Protein AF-A0A1P8FFG1-F1 (afdb_monomer)

Solvent-accessible surface area (backbone atoms only — not comparable to full-atom values): 3700 Å² total; per-residue (Å²): 112,68,69,61,51,52,50,52,27,51,50,24,50,52,50,18,52,53,24,42,52,52,14,52,52,32,57,60,55,45,78,75,48,86,51,68,70,64,35,53,54,39,49,54,52,16,50,51,27,39,50,53,15,52,52,27,45,51,55,23,51,50,43,52,50,53,57,56,64,76,70,116

Radius of gyration: 16.46 Å; Cα contacts (8 Å, |Δi|>4): 60; chains: 1; bounding box: 42×14×45 Å

Mean predicted aligned error: 5.83 Å

Structure (mmCIF, N/CA/C/O backbone):
data_AF-A0A1P8FFG1-F1
#
_entry.id   AF-A0A1P8FFG1-F1
#
loop_
_atom_site.group_PDB
_atom_site.id
_atom_site.type_symbol
_atom_site.label_atom_id
_atom_site.label_alt_id
_atom_site.label_comp_id
_atom_site.label_asym_id
_atom_site.label_entity_id
_atom_site.label_seq_id
_atom_site.pdbx_PDB_ins_code
_atom_site.Cartn_x
_atom_site.Cartn_y
_atom_site.Cartn_z
_atom_site.occupancy
_atom_site.B_iso_or_equiv
_atom_site.auth_seq_id
_atom_site.auth_comp_id
_atom_site.auth_asym_id
_atom_site.auth_atom_id
_atom_site.pdbx_PDB_model_num
ATOM 1 N N . MET A 1 1 ? -10.129 4.743 24.837 1.00 57.62 1 MET A N 1
ATOM 2 C CA . MET A 1 1 ? -9.555 3.876 23.777 1.00 57.62 1 MET A CA 1
ATOM 3 C C . MET A 1 1 ? -10.111 4.135 22.370 1.00 57.62 1 MET A C 1
ATOM 5 O O . MET A 1 1 ? -9.344 4.001 21.428 1.00 57.62 1 MET A O 1
ATOM 9 N N . LYS A 1 2 ? -11.382 4.545 22.182 1.00 63.03 2 LYS A 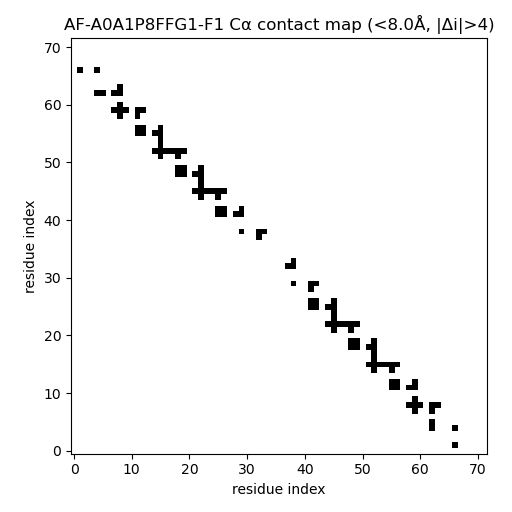N 1
ATOM 10 C CA . LYS A 1 2 ? -11.956 4.804 20.837 1.00 63.03 2 LYS A CA 1
ATOM 11 C C . LYS A 1 2 ? -11.229 5.905 20.038 1.00 63.03 2 LYS A C 1
ATOM 13 O O . LYS A 1 2 ? -10.962 5.700 18.861 1.00 63.03 2 LYS A O 1
ATOM 18 N N . ILE A 1 3 ? -10.845 7.012 20.686 1.00 72.56 3 ILE A N 1
ATOM 19 C CA . ILE A 1 3 ? -10.113 8.123 20.036 1.00 72.56 3 ILE A CA 1
ATOM 20 C C . ILE A 1 3 ? -8.732 7.667 19.541 1.00 72.56 3 ILE A C 1
ATOM 22 O O . ILE A 1 3 ? -8.359 7.950 18.407 1.00 72.56 3 ILE A O 1
ATOM 26 N N . THR A 1 4 ? -8.001 6.902 20.358 1.00 83.31 4 THR A N 1
ATOM 27 C CA . THR A 1 4 ? -6.687 6.351 19.992 1.00 83.31 4 THR A CA 1
ATOM 28 C C . THR A 1 4 ? -6.791 5.427 18.776 1.00 83.31 4 THR A C 1
ATOM 30 O O . THR A 1 4 ? -6.013 5.568 17.841 1.00 83.31 4 THR A O 1
ATOM 33 N N . LEU A 1 5 ? -7.801 4.548 18.739 1.00 83.00 5 LEU A N 1
ATOM 34 C CA . LEU A 1 5 ? -8.024 3.634 17.613 1.00 83.00 5 LEU A CA 1
ATOM 35 C C . LEU A 1 5 ? -8.415 4.382 16.325 1.00 83.00 5 LEU A C 1
ATOM 37 O O . LEU A 1 5 ? -7.929 4.049 15.248 1.00 83.00 5 LEU A O 1
ATOM 41 N N . GLN A 1 6 ? -9.251 5.421 16.430 1.00 83.69 6 GLN A N 1
ATOM 42 C 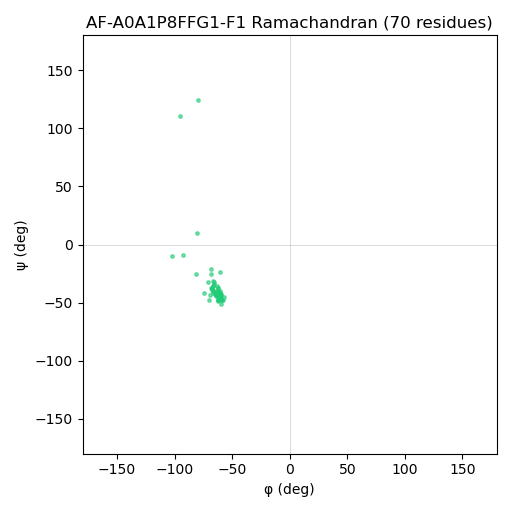CA . GLN A 1 6 ? -9.609 6.277 15.293 1.00 83.69 6 GLN A CA 1
ATOM 43 C C . GLN A 1 6 ? -8.391 7.011 14.720 1.00 83.69 6 GLN A C 1
ATOM 45 O O . GLN A 1 6 ? -8.215 7.022 13.503 1.00 83.69 6 GLN A O 1
ATOM 50 N N . MET A 1 7 ? -7.523 7.569 15.573 1.00 87.50 7 MET A N 1
ATOM 51 C CA . MET A 1 7 ? -6.279 8.195 15.112 1.00 87.50 7 MET A CA 1
ATOM 52 C C . MET A 1 7 ? -5.352 7.195 14.415 1.00 87.50 7 MET A C 1
ATOM 54 O O . MET A 1 7 ? -4.798 7.523 13.368 1.00 87.50 7 MET A O 1
ATOM 58 N N . SER A 1 8 ? -5.216 5.972 14.938 1.00 87.25 8 SER A N 1
ATOM 59 C CA . SER A 1 8 ? -4.401 4.929 14.303 1.00 87.25 8 SER A CA 1
ATOM 60 C C . SER A 1 8 ? -4.916 4.551 12.912 1.00 87.25 8 SER A C 1
ATOM 62 O O . SER A 1 8 ? -4.116 4.423 11.988 1.00 87.25 8 SER A O 1
ATOM 64 N N . ILE A 1 9 ? -6.237 4.441 12.728 1.00 89.25 9 ILE A N 1
ATOM 65 C CA . ILE A 1 9 ? -6.841 4.177 11.411 1.00 89.25 9 ILE A CA 1
ATOM 66 C C . ILE A 1 9 ? -6.536 5.325 10.444 1.00 89.25 9 ILE A C 1
ATOM 68 O O . ILE A 1 9 ? -6.066 5.077 9.336 1.00 89.25 9 ILE A O 1
ATOM 72 N N . ILE A 1 10 ? -6.749 6.577 10.862 1.00 90.81 10 ILE A N 1
ATOM 73 C CA . ILE A 1 10 ? -6.499 7.751 10.013 1.00 90.81 10 ILE A CA 1
ATOM 74 C C . ILE A 1 10 ? -5.023 7.818 9.605 1.00 90.81 10 ILE A C 1
ATOM 76 O O . ILE A 1 10 ? -4.722 7.988 8.425 1.00 90.81 10 ILE A O 1
ATOM 80 N N . MET A 1 11 ? -4.099 7.625 10.549 1.00 90.75 11 MET A N 1
ATOM 81 C CA . MET A 1 11 ? -2.665 7.621 10.249 1.00 90.75 11 MET A CA 1
ATOM 82 C C . MET A 1 11 ? -2.273 6.477 9.314 1.00 90.75 11 MET A C 1
ATOM 84 O O . MET A 1 11 ? -1.518 6.703 8.373 1.00 90.75 11 MET A O 1
ATOM 88 N N . SER A 1 12 ? -2.826 5.2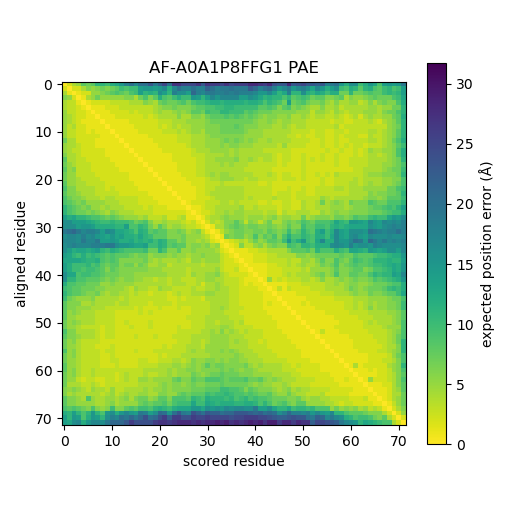75 9.510 1.00 91.31 12 SER A N 1
ATOM 89 C CA . SER A 1 12 ? -2.581 4.148 8.601 1.00 91.31 12 SER A CA 1
ATOM 90 C C . SER A 1 12 ? -3.082 4.429 7.182 1.00 91.31 12 SER A C 1
ATOM 92 O O . SER A 1 12 ? -2.401 4.091 6.219 1.00 91.31 12 SER A O 1
ATOM 94 N N . ALA A 1 13 ? -4.221 5.118 7.042 1.00 90.94 13 ALA A N 1
ATOM 95 C CA . ALA A 1 13 ? -4.781 5.489 5.748 1.00 90.94 13 ALA A CA 1
ATOM 96 C C . ALA A 1 13 ? -3.925 6.547 5.036 1.00 90.94 13 ALA A C 1
ATOM 98 O O . ALA A 1 13 ? -3.650 6.413 3.845 1.00 90.94 13 ALA A O 1
ATOM 99 N N . ILE A 1 14 ? -3.458 7.570 5.760 1.00 94.44 14 ILE A N 1
ATOM 100 C CA . ILE A 1 14 ? -2.549 8.587 5.209 1.00 94.44 14 ILE A CA 1
ATOM 101 C C . ILE A 1 14 ? -1.236 7.937 4.771 1.00 94.44 14 ILE A C 1
ATOM 103 O O . ILE A 1 14 ? -0.779 8.163 3.653 1.00 94.44 14 ILE A O 1
ATOM 107 N N . PHE A 1 15 ? -0.654 7.095 5.624 1.00 93.06 15 PHE A N 1
ATOM 108 C CA . PHE A 1 15 ? 0.586 6.396 5.311 1.00 93.06 15 PHE A CA 1
ATOM 109 C C . PHE A 1 15 ? 0.428 5.481 4.089 1.00 93.06 15 PHE A C 1
ATOM 111 O O . PHE A 1 15 ? 1.245 5.541 3.173 1.00 93.06 15 PHE A O 1
ATOM 118 N N . ALA A 1 16 ? -0.670 4.722 4.011 1.00 93.00 16 ALA A N 1
ATOM 119 C CA . ALA A 1 16 ? -0.994 3.913 2.840 1.00 93.00 16 ALA A CA 1
ATOM 120 C C . ALA A 1 16 ? -1.079 4.752 1.555 1.00 93.00 16 ALA A C 1
ATOM 122 O O . ALA A 1 16 ? -0.507 4.362 0.538 1.00 93.00 16 ALA A O 1
ATOM 123 N N . MET A 1 17 ? -1.743 5.914 1.597 1.00 94.12 17 MET A N 1
ATOM 124 C CA . MET A 1 17 ? -1.832 6.812 0.440 1.00 94.12 17 MET A CA 1
ATOM 125 C C . MET A 1 17 ? -0.456 7.295 -0.022 1.00 94.12 17 MET A C 1
ATOM 127 O O . MET A 1 17 ? -0.175 7.265 -1.218 1.00 94.12 17 MET A O 1
ATOM 131 N N . VAL A 1 18 ? 0.416 7.697 0.908 1.00 95.19 18 VAL A N 1
ATOM 132 C CA . VAL A 1 18 ? 1.782 8.129 0.578 1.00 95.19 18 VAL A CA 1
ATOM 133 C C . VAL A 1 18 ? 2.573 6.981 -0.047 1.00 95.19 18 VAL A C 1
ATOM 135 O O . VAL A 1 18 ? 3.198 7.170 -1.089 1.00 95.19 18 VAL A O 1
ATOM 138 N N . CYS A 1 19 ? 2.506 5.780 0.530 1.00 93.75 19 CYS A N 1
ATOM 139 C CA . CYS A 1 19 ? 3.208 4.618 -0.009 1.00 93.75 19 CYS A CA 1
ATOM 140 C C . CYS A 1 19 ? 2.759 4.275 -1.433 1.00 93.75 19 CYS A C 1
ATOM 142 O O . CYS A 1 19 ? 3.595 4.037 -2.303 1.00 93.75 19 CYS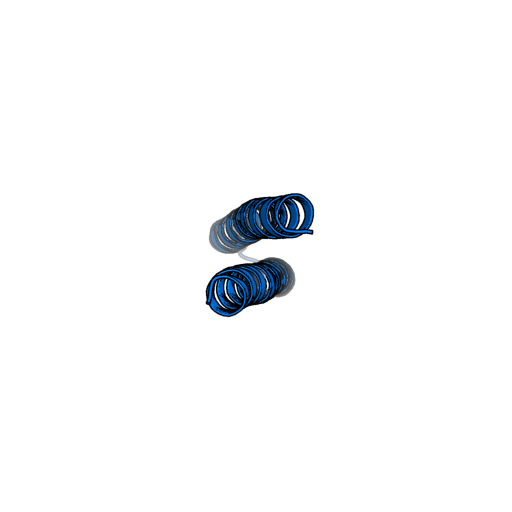 A O 1
ATOM 144 N N . LEU A 1 20 ? 1.450 4.294 -1.691 1.00 91.06 20 LEU A N 1
ATOM 145 C CA . LEU A 1 20 ? 0.913 4.019 -3.022 1.00 91.06 20 LEU A CA 1
ATOM 146 C C . LEU A 1 20 ? 1.275 5.119 -4.025 1.00 91.06 20 LEU A C 1
ATOM 148 O O . LEU A 1 20 ? 1.618 4.805 -5.161 1.00 91.06 20 LEU A O 1
ATOM 152 N N . ALA A 1 21 ? 1.275 6.390 -3.617 1.00 92.00 21 ALA A N 1
ATOM 153 C CA . ALA A 1 21 ? 1.702 7.492 -4.477 1.00 92.00 21 ALA A CA 1
ATOM 154 C C . ALA A 1 21 ? 3.176 7.355 -4.898 1.00 92.00 21 ALA A C 1
ATOM 156 O O . ALA A 1 21 ? 3.505 7.522 -6.073 1.00 92.00 21 ALA A O 1
ATOM 157 N N . VAL A 1 22 ? 4.058 6.991 -3.960 1.00 92.50 22 VAL A N 1
ATOM 158 C CA . VAL A 1 22 ? 5.480 6.749 -4.250 1.00 92.50 22 VAL A CA 1
ATOM 159 C C . VAL A 1 22 ? 5.663 5.525 -5.148 1.00 92.50 22 VAL A C 1
ATOM 161 O O . VAL A 1 22 ? 6.447 5.580 -6.093 1.00 92.50 22 VAL A O 1
ATOM 164 N N . ALA A 1 23 ? 4.914 4.447 -4.905 1.00 91.31 23 ALA A N 1
ATOM 165 C CA . ALA A 1 23 ? 4.940 3.264 -5.761 1.00 91.31 23 ALA A CA 1
ATOM 166 C C . ALA A 1 23 ? 4.538 3.598 -7.204 1.00 91.31 23 ALA A C 1
ATOM 168 O O . ALA A 1 23 ? 5.248 3.224 -8.134 1.00 91.31 23 ALA A O 1
ATOM 169 N N . ILE A 1 24 ? 3.444 4.347 -7.389 1.00 90.19 24 ILE A N 1
ATOM 170 C CA . ILE A 1 24 ? 2.979 4.797 -8.708 1.00 90.19 24 ILE A CA 1
ATOM 171 C C . ILE A 1 24 ? 4.067 5.620 -9.400 1.00 90.19 24 ILE A C 1
ATOM 173 O O . ILE A 1 24 ? 4.397 5.321 -10.544 1.00 90.19 24 ILE A O 1
ATOM 177 N N . ASN A 1 25 ? 4.669 6.587 -8.701 1.00 89.19 25 ASN A N 1
ATOM 178 C CA . ASN A 1 25 ? 5.756 7.396 -9.256 1.00 89.19 25 ASN A CA 1
ATOM 179 C C . ASN A 1 25 ? 6.975 6.538 -9.663 1.00 89.19 25 ASN A C 1
ATOM 181 O O . ASN A 1 25 ? 7.575 6.733 -10.721 1.00 89.19 25 ASN A O 1
ATOM 185 N N . GLY A 1 26 ? 7.313 5.537 -8.844 1.00 86.25 26 GLY A N 1
ATOM 186 C CA . GLY A 1 26 ? 8.353 4.561 -9.158 1.00 86.25 26 GLY A CA 1
ATOM 187 C C . GLY A 1 26 ? 8.044 3.787 -10.440 1.00 86.25 26 GLY A C 1
ATOM 188 O O . GLY A 1 26 ? 8.896 3.700 -11.320 1.00 86.25 26 GLY A O 1
ATOM 189 N N . PHE A 1 27 ? 6.813 3.287 -10.592 1.00 86.81 27 PHE A N 1
ATOM 190 C CA . PHE A 1 27 ? 6.399 2.570 -11.800 1.00 86.81 27 PHE A CA 1
ATOM 191 C C . PHE A 1 27 ? 6.353 3.458 -13.047 1.00 86.81 27 PHE A C 1
ATOM 193 O O . PHE A 1 27 ? 6.704 2.986 -14.127 1.00 86.81 27 PHE A O 1
ATOM 200 N N . THR A 1 28 ? 5.962 4.729 -12.925 1.00 87.06 28 THR A N 1
ATO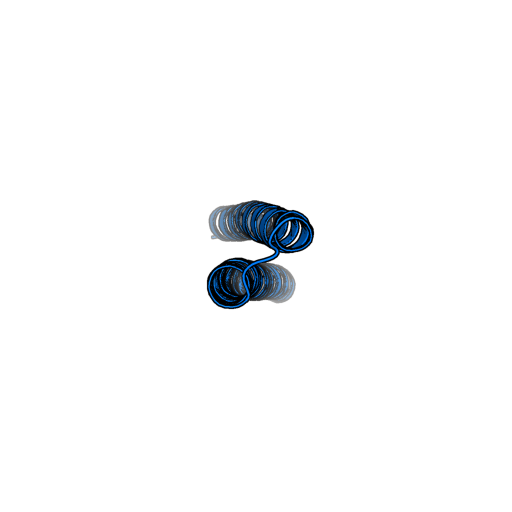M 201 C CA . THR A 1 28 ? 5.948 5.660 -14.063 1.00 87.06 28 THR A CA 1
ATOM 202 C C . THR A 1 28 ? 7.356 6.008 -14.538 1.00 87.06 28 THR A C 1
ATOM 204 O O . THR A 1 28 ? 7.587 6.069 -15.743 1.00 87.06 28 THR A O 1
ATOM 207 N N . SER A 1 29 ? 8.318 6.157 -13.620 1.00 82.06 29 SER A N 1
ATOM 208 C CA . SER A 1 29 ? 9.712 6.474 -13.967 1.00 82.06 29 SER A CA 1
ATOM 209 C C . SER A 1 29 ? 10.426 5.326 -14.698 1.00 82.06 29 SER A C 1
ATOM 211 O O . SER A 1 29 ? 11.316 5.567 -15.509 1.00 82.06 29 SER A O 1
ATOM 213 N N . LEU A 1 30 ? 9.992 4.073 -14.509 1.00 81.00 30 LEU A N 1
ATOM 214 C CA . LEU A 1 30 ? 10.559 2.911 -15.211 1.00 81.00 30 LEU A CA 1
ATOM 215 C C . LEU A 1 30 ? 10.425 2.967 -16.737 1.00 81.00 30 LEU A C 1
ATOM 217 O O . LEU A 1 30 ? 11.193 2.296 -17.424 1.00 81.00 30 LEU A O 1
ATOM 221 N N . GLY A 1 31 ? 9.453 3.717 -17.267 1.00 74.31 31 GLY A N 1
ATOM 222 C CA . GLY A 1 31 ? 9.267 3.874 -18.712 1.00 74.31 31 GLY A CA 1
ATOM 223 C C . GLY A 1 31 ? 10.391 4.660 -19.392 1.00 74.31 31 GLY A C 1
ATOM 224 O O . GLY A 1 31 ? 10.597 4.508 -20.592 1.00 74.31 31 GLY A O 1
ATOM 225 N N . GLU A 1 32 ? 11.136 5.460 -18.628 1.00 77.62 32 GLU A N 1
ATOM 226 C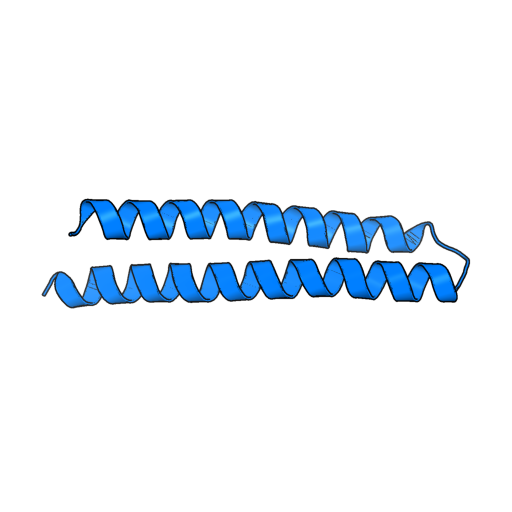 CA . GLU A 1 32 ? 12.222 6.310 -19.128 1.00 77.62 32 GLU A CA 1
ATOM 227 C C . GLU A 1 32 ? 13.595 5.615 -19.064 1.00 77.62 32 GLU A C 1
ATOM 229 O O . GLU A 1 32 ? 14.575 6.113 -19.617 1.00 77.62 32 GLU A O 1
ATOM 234 N N . ILE A 1 33 ? 13.684 4.449 -18.412 1.00 80.00 33 ILE A N 1
ATOM 235 C CA . ILE A 1 33 ? 14.947 3.747 -18.162 1.00 80.00 33 ILE A CA 1
ATOM 236 C C . ILE A 1 33 ? 15.197 2.694 -19.251 1.00 80.00 33 ILE A C 1
ATOM 238 O O . ILE A 1 33 ? 14.532 1.658 -19.301 1.00 80.00 33 ILE A O 1
ATOM 242 N N . ALA A 1 34 ? 16.196 2.944 -20.103 1.00 77.88 34 ALA A N 1
ATOM 243 C CA . ALA A 1 34 ? 16.629 2.013 -21.151 1.00 77.88 34 ALA A CA 1
ATOM 244 C C . ALA A 1 34 ? 17.576 0.907 -20.642 1.00 77.88 34 ALA A C 1
ATOM 246 O O . ALA A 1 34 ? 17.640 -0.167 -21.241 1.00 77.88 34 ALA A O 1
ATOM 247 N N . ASP A 1 35 ? 18.298 1.159 -19.545 1.00 84.44 35 ASP A N 1
ATOM 248 C CA . ASP A 1 35 ? 19.250 0.210 -18.965 1.00 84.44 35 ASP A CA 1
ATOM 249 C C . ASP A 1 35 ? 18.542 -0.874 -18.119 1.00 84.44 35 ASP A C 1
ATOM 251 O O . ASP A 1 35 ? 17.784 -0.547 -17.196 1.00 84.44 35 ASP A O 1
ATOM 255 N N . PRO A 1 36 ? 18.747 -2.175 -18.405 1.00 81.69 36 PRO A N 1
ATOM 256 C CA . PRO A 1 36 ? 18.041 -3.256 -17.720 1.00 81.69 36 PRO A CA 1
ATOM 257 C C . PRO A 1 36 ? 18.396 -3.395 -16.234 1.00 81.69 36 PRO A C 1
ATOM 259 O O . PRO A 1 36 ? 17.527 -3.786 -15.451 1.00 81.69 36 PRO A O 1
ATOM 262 N N . GLU A 1 37 ? 19.626 -3.074 -15.826 1.00 85.38 37 GLU A N 1
ATOM 263 C CA . GLU A 1 37 ? 20.048 -3.168 -14.422 1.00 85.38 37 GLU A CA 1
ATOM 264 C C . GLU A 1 37 ? 19.359 -2.082 -13.586 1.00 85.38 37 GLU A C 1
ATOM 266 O O . GLU A 1 37 ? 18.718 -2.359 -12.566 1.00 85.38 37 GLU A O 1
ATOM 271 N N . GLN A 1 38 ? 19.377 -0.849 -14.084 1.00 81.31 38 GLN A N 1
ATOM 272 C CA . GLN A 1 38 ? 18.730 0.286 -13.439 1.00 81.31 38 GLN A CA 1
ATOM 273 C C . GLN A 1 38 ? 17.197 0.140 -13.403 1.00 81.31 38 GLN A C 1
ATOM 275 O O . GLN A 1 38 ? 16.544 0.523 -12.426 1.00 81.31 38 GLN A O 1
ATOM 280 N N . ARG A 1 39 ? 16.611 -0.508 -14.418 1.00 83.81 39 ARG A N 1
ATOM 281 C CA . ARG A 1 39 ? 15.183 -0.852 -14.451 1.00 83.81 39 ARG A CA 1
ATOM 282 C C . ARG A 1 39 ? 14.810 -1.904 -13.401 1.00 83.81 39 ARG A C 1
ATOM 284 O O . ARG A 1 39 ? 13.756 -1.788 -12.774 1.00 83.81 39 ARG A O 1
ATOM 291 N N . ALA A 1 40 ? 15.657 -2.911 -13.176 1.00 85.19 40 ALA A N 1
ATOM 292 C CA . ALA A 1 40 ? 15.434 -3.917 -12.136 1.00 85.19 40 ALA A CA 1
ATOM 293 C C . ALA A 1 40 ? 15.463 -3.294 -10.729 1.00 85.19 40 ALA A C 1
ATOM 295 O O . ALA A 1 40 ? 14.593 -3.585 -9.903 1.00 85.19 40 ALA A O 1
ATOM 296 N N . ALA A 1 41 ? 16.399 -2.374 -10.479 1.00 82.25 41 ALA A N 1
ATOM 297 C CA . ALA A 1 41 ? 16.457 -1.619 -9.228 1.00 82.25 41 ALA A CA 1
ATOM 298 C C . ALA A 1 41 ? 15.199 -0.753 -9.011 1.00 82.25 41 ALA A C 1
ATOM 300 O O . ALA A 1 41 ? 14.611 -0.770 -7.925 1.00 82.25 41 ALA A O 1
ATOM 301 N N . GLY A 1 42 ? 14.729 -0.054 -10.051 1.00 85.12 42 GLY A N 1
ATOM 302 C CA . GLY A 1 42 ? 13.502 0.746 -9.983 1.00 85.12 42 GLY A CA 1
ATOM 303 C C . GLY A 1 42 ? 12.241 -0.089 -9.717 1.00 85.12 42 GLY A C 1
ATOM 304 O O . GLY A 1 42 ? 11.362 0.336 -8.965 1.00 85.12 42 GLY A O 1
ATOM 305 N N . LEU A 1 43 ? 12.165 -1.310 -10.264 1.00 87.75 43 LEU A N 1
ATOM 306 C CA . LEU A 1 43 ? 11.072 -2.248 -9.986 1.00 87.75 43 LEU A CA 1
ATOM 307 C C . LEU A 1 43 ? 11.070 -2.687 -8.521 1.00 87.75 43 LEU A C 1
ATOM 309 O O . LEU A 1 43 ? 1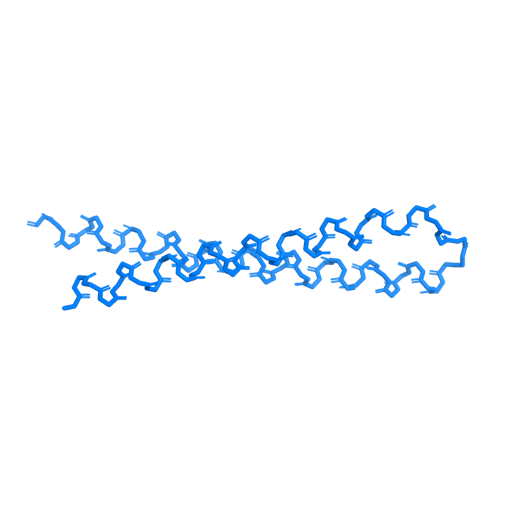0.008 -2.724 -7.901 1.00 87.75 43 LEU A O 1
ATOM 313 N N . GLY A 1 44 ? 12.245 -2.987 -7.959 1.00 88.19 44 GLY A N 1
ATOM 314 C CA . GLY A 1 44 ? 12.384 -3.341 -6.546 1.00 88.19 44 GLY A CA 1
ATOM 315 C C . GLY A 1 44 ? 11.909 -2.220 -5.620 1.00 88.19 44 GLY A C 1
ATOM 316 O O . GLY A 1 44 ? 11.146 -2.468 -4.686 1.00 88.19 44 GLY A O 1
ATOM 317 N N . TYR A 1 45 ? 12.281 -0.975 -5.929 1.00 86.81 45 TYR A N 1
ATOM 318 C CA . TYR A 1 45 ? 11.804 0.205 -5.209 1.00 86.81 45 TYR A CA 1
ATOM 319 C C . TYR A 1 45 ? 10.272 0.334 -5.269 1.00 86.81 45 TYR A C 1
ATOM 321 O O . TYR A 1 45 ? 9.620 0.437 -4.230 1.00 86.81 45 TYR A O 1
ATOM 329 N N . ALA A 1 46 ? 9.674 0.269 -6.461 1.00 91.44 46 ALA A N 1
ATOM 330 C CA . ALA A 1 46 ? 8.227 0.418 -6.627 1.00 91.44 46 ALA A CA 1
ATOM 331 C C . ALA A 1 46 ? 7.428 -0.697 -5.919 1.00 91.44 46 ALA A C 1
ATOM 333 O O . ALA A 1 46 ? 6.420 -0.433 -5.251 1.00 91.44 46 ALA A O 1
ATOM 334 N N . TRP A 1 47 ? 7.906 -1.943 -5.988 1.00 90.56 47 TRP A N 1
ATOM 335 C CA . TRP A 1 47 ? 7.287 -3.074 -5.293 1.00 90.56 47 TRP A CA 1
ATOM 336 C C . TRP A 1 47 ? 7.405 -2.987 -3.774 1.00 90.56 47 TRP A C 1
ATOM 338 O O . TRP A 1 47 ? 6.444 -3.315 -3.077 1.00 90.56 47 TRP A O 1
ATOM 348 N N . PHE A 1 48 ? 8.529 -2.495 -3.252 1.00 92.00 48 PHE A N 1
ATOM 349 C CA . PHE A 1 48 ? 8.697 -2.261 -1.819 1.00 92.00 48 PHE A CA 1
ATOM 350 C C . PHE A 1 48 ? 7.650 -1.275 -1.280 1.00 92.00 48 PHE A C 1
ATOM 352 O O . PHE A 1 48 ? 6.971 -1.556 -0.290 1.00 92.00 48 PHE A O 1
ATOM 359 N N . TRP A 1 49 ? 7.454 -0.148 -1.969 1.00 91.50 49 TRP A N 1
ATOM 360 C CA . TRP A 1 49 ? 6.448 0.843 -1.579 1.00 91.50 49 TRP A CA 1
ATOM 361 C C . TRP A 1 49 ? 5.018 0.323 -1.723 1.00 91.50 49 TRP A C 1
ATOM 363 O O . TRP A 1 49 ? 4.174 0.591 -0.866 1.00 91.50 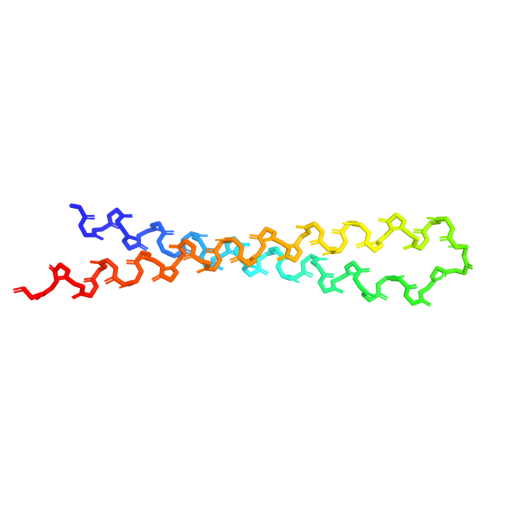49 TRP A O 1
ATOM 373 N N . THR A 1 50 ? 4.757 -0.491 -2.747 1.00 93.31 50 THR A N 1
ATOM 374 C CA . THR A 1 50 ? 3.469 -1.179 -2.909 1.00 93.31 50 THR A CA 1
ATOM 375 C C . THR A 1 50 ? 3.190 -2.103 -1.723 1.00 93.31 50 THR A C 1
ATOM 377 O O . THR A 1 50 ? 2.107 -2.047 -1.142 1.00 93.31 50 THR A O 1
ATOM 380 N N . PHE A 1 51 ? 4.174 -2.911 -1.317 1.00 93.38 51 PHE A N 1
ATOM 381 C CA . PHE A 1 51 ? 4.056 -3.810 -0.171 1.00 93.38 51 PHE A CA 1
ATOM 382 C C . PHE A 1 51 ? 3.739 -3.047 1.120 1.00 93.38 51 PHE A C 1
ATOM 384 O O . PHE A 1 51 ? 2.792 -3.398 1.823 1.00 93.38 51 PHE A O 1
ATOM 391 N N . LEU A 1 52 ? 4.465 -1.961 1.402 1.00 93.75 52 LEU A N 1
ATOM 392 C CA . LEU A 1 52 ? 4.197 -1.123 2.574 1.00 93.75 52 LEU A CA 1
ATOM 393 C C . LEU A 1 52 ? 2.787 -0.524 2.557 1.00 93.75 52 LEU A C 1
ATOM 395 O O . LEU A 1 52 ? 2.102 -0.549 3.581 1.00 93.75 52 LEU A O 1
ATOM 399 N N . GLY A 1 53 ? 2.332 -0.033 1.401 1.00 93.06 53 GLY A N 1
ATOM 400 C CA . GLY A 1 53 ? 0.978 0.495 1.242 1.00 93.06 53 GLY A CA 1
ATOM 401 C C . GLY A 1 53 ? -0.093 -0.558 1.532 1.00 93.06 53 GLY A C 1
ATOM 402 O O . GLY A 1 53 ? -1.044 -0.288 2.265 1.00 93.06 53 GLY A O 1
ATOM 403 N N . VAL A 1 54 ? 0.090 -1.783 1.032 1.00 94.31 54 VAL A N 1
ATOM 404 C CA . VAL A 1 54 ? -0.821 -2.912 1.286 1.00 94.31 54 VAL A CA 1
ATOM 405 C C . VAL A 1 54 ? -0.845 -3.295 2.766 1.00 94.31 54 VAL A C 1
ATOM 407 O O . VAL A 1 54 ? -1.922 -3.480 3.331 1.00 94.31 54 VAL A O 1
ATOM 410 N N . VAL A 1 55 ? 0.316 -3.373 3.419 1.00 94.06 55 VAL A N 1
ATOM 411 C CA . VAL A 1 55 ? 0.404 -3.668 4.858 1.00 94.06 55 VAL A CA 1
ATOM 412 C C . VAL A 1 55 ? -0.307 -2.587 5.675 1.00 94.06 55 VAL A C 1
ATOM 414 O O . VAL A 1 55 ? -1.094 -2.901 6.567 1.00 94.06 55 VAL A O 1
ATOM 417 N N . ALA A 1 56 ? -0.097 -1.314 5.341 1.00 93.12 56 ALA A N 1
ATOM 418 C CA . ALA A 1 56 ? -0.765 -0.197 5.998 1.00 93.12 56 ALA A CA 1
ATOM 419 C C . ALA A 1 56 ? -2.293 -0.252 5.835 1.00 93.12 56 ALA A C 1
ATOM 421 O O . ALA A 1 56 ? -3.022 -0.064 6.811 1.00 93.12 56 ALA A O 1
ATOM 422 N N . LEU A 1 57 ? -2.781 -0.589 4.636 1.00 93.12 57 LEU A N 1
ATOM 423 C CA . LEU A 1 57 ? -4.206 -0.827 4.394 1.00 93.12 57 LEU A CA 1
ATOM 424 C C . LEU A 1 57 ? -4.741 -2.000 5.217 1.00 93.12 57 LEU A C 1
ATOM 426 O O . LEU A 1 57 ? -5.833 -1.890 5.769 1.00 93.12 57 LEU A O 1
ATOM 430 N N . ALA A 1 58 ? -3.987 -3.095 5.341 1.00 93.75 58 ALA A N 1
ATOM 431 C CA . ALA A 1 58 ? -4.391 -4.247 6.142 1.00 93.75 58 ALA A CA 1
ATOM 432 C C . ALA A 1 58 ? -4.565 -3.869 7.622 1.00 93.75 58 ALA A C 1
ATOM 434 O O . ALA A 1 58 ? -5.595 -4.180 8.221 1.00 93.75 58 ALA A O 1
ATOM 435 N N . PHE A 1 59 ? -3.617 -3.125 8.200 1.00 90.44 59 PHE A N 1
ATOM 436 C CA . PHE A 1 59 ? -3.735 -2.629 9.575 1.00 90.44 59 PHE A CA 1
ATOM 437 C C . PHE A 1 59 ? -4.879 -1.623 9.746 1.00 90.44 59 PHE A C 1
ATOM 439 O O . PHE A 1 59 ? -5.615 -1.698 10.732 1.00 90.44 59 PHE A O 1
ATOM 446 N N . GLY A 1 60 ? -5.080 -0.721 8.783 1.00 91.06 60 GLY A N 1
ATOM 447 C CA . GLY A 1 60 ? -6.217 0.200 8.784 1.00 91.06 60 GLY A CA 1
ATOM 448 C C . GLY A 1 60 ? -7.559 -0.532 8.733 1.00 91.06 60 GLY A C 1
ATOM 449 O O . GLY A 1 60 ? -8.460 -0.232 9.518 1.00 91.06 60 GLY A O 1
ATOM 450 N N . ALA A 1 61 ? -7.676 -1.546 7.872 1.00 91.06 61 ALA A N 1
ATOM 451 C CA . ALA A 1 61 ? -8.863 -2.387 7.747 1.00 91.06 61 ALA A CA 1
ATOM 452 C C . ALA A 1 61 ? -9.140 -3.188 9.027 1.00 91.06 61 ALA A C 1
ATOM 454 O O . ALA A 1 61 ? -10.282 -3.222 9.488 1.00 91.06 61 ALA A O 1
ATOM 455 N N . 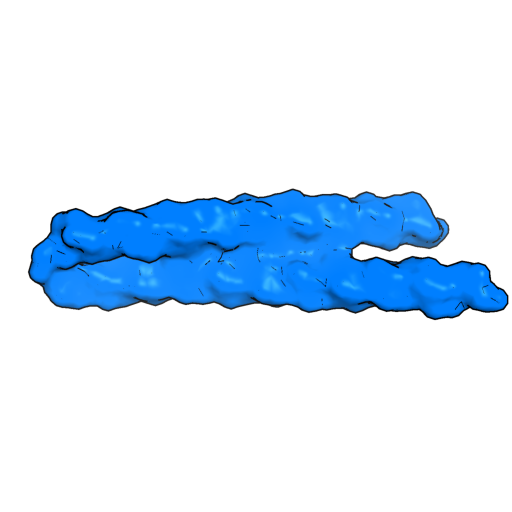LEU A 1 62 ? -8.103 -3.763 9.646 1.00 90.00 62 LEU A N 1
ATOM 456 C CA . LEU A 1 62 ? -8.209 -4.424 10.950 1.00 90.00 62 LEU A CA 1
ATOM 457 C C . LEU A 1 62 ? -8.673 -3.449 12.037 1.00 90.00 62 LEU A C 1
ATOM 459 O O . LEU A 1 62 ? -9.555 -3.788 12.823 1.00 90.00 62 LEU A O 1
ATOM 463 N N . GLY A 1 63 ? -8.149 -2.221 12.053 1.00 87.81 63 GLY A N 1
ATOM 464 C CA . GLY A 1 63 ? -8.592 -1.174 12.974 1.00 87.81 63 GLY A CA 1
ATOM 465 C C . GLY A 1 63 ? -10.069 -0.814 12.791 1.00 87.81 63 GLY A C 1
ATOM 466 O O . GLY A 1 63 ? -10.804 -0.691 13.773 1.00 87.81 63 GLY A O 1
ATOM 467 N N . VAL A 1 64 ? -10.534 -0.699 11.542 1.00 87.50 64 VAL A N 1
ATOM 468 C CA . VAL A 1 64 ? -11.954 -0.469 11.221 1.00 87.50 64 VAL A CA 1
ATOM 469 C C . VAL A 1 64 ? -12.819 -1.644 11.671 1.00 87.50 64 VAL A C 1
ATOM 471 O O . VAL A 1 64 ? -13.886 -1.425 12.246 1.00 87.50 64 VAL A O 1
ATOM 474 N N . TRP A 1 65 ? -12.368 -2.878 11.441 1.00 87.94 65 TRP A N 1
ATOM 475 C CA . TRP A 1 65 ? -13.083 -4.080 11.859 1.00 87.94 65 TRP A CA 1
ATOM 476 C C . TRP A 1 65 ? -13.224 -4.144 13.384 1.00 87.94 65 TRP A C 1
ATOM 478 O O . TRP A 1 65 ? -14.337 -4.283 13.885 1.00 87.94 65 TRP A O 1
ATOM 488 N N . LEU A 1 66 ? -12.132 -3.906 14.117 1.00 86.50 66 LEU A N 1
ATOM 489 C CA . LEU A 1 66 ? -12.110 -3.868 15.580 1.00 86.50 66 LEU A CA 1
ATOM 490 C C . LEU A 1 66 ? -13.008 -2.753 16.152 1.00 86.50 66 LEU A C 1
ATOM 492 O O . LEU A 1 66 ? -13.673 -2.925 17.173 1.00 86.50 66 LEU A O 1
ATOM 496 N N . MET A 1 67 ? -13.057 -1.592 15.489 1.00 84.50 67 MET A N 1
ATOM 497 C CA . MET A 1 67 ? -13.941 -0.494 15.893 1.00 84.50 67 MET A CA 1
ATOM 498 C C . MET A 1 67 ? -15.424 -0.859 15.730 1.00 84.50 67 MET A C 1
ATOM 500 O O . MET A 1 67 ? -16.253 -0.392 16.512 1.00 84.50 67 MET A O 1
ATOM 504 N N . ARG A 1 68 ? -15.761 -1.657 14.708 1.00 84.12 68 ARG A N 1
ATOM 505 C CA . ARG A 1 68 ? -17.133 -2.111 14.450 1.00 84.12 68 ARG A CA 1
ATOM 506 C C . ARG A 1 68 ? -17.567 -3.190 15.441 1.00 84.12 68 ARG A C 1
ATOM 508 O O . ARG A 1 68 ? -18.679 -3.092 15.939 1.00 84.12 68 ARG A O 1
ATOM 515 N N . THR A 1 69 ? -16.698 -4.144 15.775 1.00 81.88 69 THR A N 1
ATOM 516 C CA . THR A 1 69 ? -17.014 -5.228 16.725 1.00 81.88 69 THR A CA 1
ATOM 517 C C . THR A 1 69 ? -17.120 -4.758 18.178 1.00 81.88 69 THR A C 1
ATOM 519 O O . THR A 1 69 ? -17.958 -5.264 18.905 1.00 81.88 69 THR A O 1
ATOM 522 N N . HIS A 1 70 ? -16.365 -3.740 18.610 1.00 65.62 70 HIS A N 1
ATOM 523 C CA . HIS A 1 70 ? -16.512 -3.134 19.952 1.00 65.62 70 HIS A CA 1
ATOM 524 C C . HIS A 1 70 ? -17.666 -2.118 20.080 1.00 65.62 70 HIS A C 1
ATOM 526 O O . HIS A 1 70 ? -17.717 -1.337 21.041 1.00 65.62 70 HIS A O 1
ATOM 532 N N . LYS A 1 71 ? -18.529 -2.021 19.067 1.00 55.50 71 LYS A N 1
ATOM 533 C CA . LYS A 1 71 ? -19.692 -1.128 19.073 1.00 55.50 71 LYS A CA 1
ATOM 534 C C . LYS A 1 71 ? -21.006 -1.868 19.353 1.00 55.50 71 LYS A C 1
ATOM 536 O O . LYS A 1 71 ? -21.992 -1.172 19.585 1.00 55.50 71 LYS A O 1
ATOM 541 N N . GLU A 1 72 ? -20.989 -3.202 19.346 1.00 46.09 72 GLU A N 1
ATOM 542 C CA . GLU A 1 72 ? -22.029 -4.076 19.915 1.00 46.09 72 GLU A CA 1
ATOM 543 C C . GLU A 1 72 ? -21.765 -4.326 21.406 1.00 46.09 72 GLU A C 1
ATOM 545 O O . GLU A 1 72 ? -22.758 -4.415 22.159 1.00 46.09 72 GLU A O 1
#

Foldseek 3Di:
DLVVLVVLLVVLQVLLVVLQVQLVVLVVVLVVDPDPVVSVVSNVRSVVSNVSSVVSVVSSVVSVVVSVVVVD

pLDDT: mean 85.88, std 9.35, range [46.09, 95.19]

Sequence (72 aa):
MKITLQMSIIMSAIFAMVCLAVAINGFTSLGEIADPEQRAAGLGYAWFWTFLGVVALAFGALGVWLMRTHKE

Secondary structure (DSSP, 8-state):
-HHHHHHHHHHHHHHHHHHHHHHHHHHHHGGG---HHHHHHHHHHHHHHHHHHHHHHHHHHHHHHHHHHTT-

Nearest PDB structures (foldseek):
  7a0g-assembly1_GGG  TM=5.651E-01  e=5.813E+00  Serratia marcescens